Protein AF-A0A4U9V0S9-F1 (afdb_monomer_lite)

Radius of gyration: 15.58 Å; chains: 1; bounding box: 35×16×46 Å

Organism: Serratia fonticola (NCBI:txid47917)

Sequence (68 aa):
MVKRAISLGVCKVNVATELKIAFADAVKSYFSQHPEANDPRKYIVPGKLAMKEVVAEKIRICGSAGML

pLDDT: mean 97.26, std 2.33, range [84.62, 98.75]

Structure (mmCIF, N/CA/C/O backbone):
data_AF-A0A4U9V0S9-F1
#
_entry.id   AF-A0A4U9V0S9-F1
#
loop_
_atom_site.group_PDB
_atom_site.id
_atom_site.type_symbol
_atom_site.label_atom_id
_atom_site.label_alt_id
_atom_site.label_comp_id
_atom_site.label_asym_id
_atom_site.label_entity_id
_atom_site.label_seq_id
_atom_site.pdbx_PDB_ins_code
_atom_site.Cartn_x
_atom_site.Cartn_y
_atom_site.Cartn_z
_atom_site.occupancy
_atom_site.B_iso_or_equiv
_atom_site.auth_seq_id
_atom_si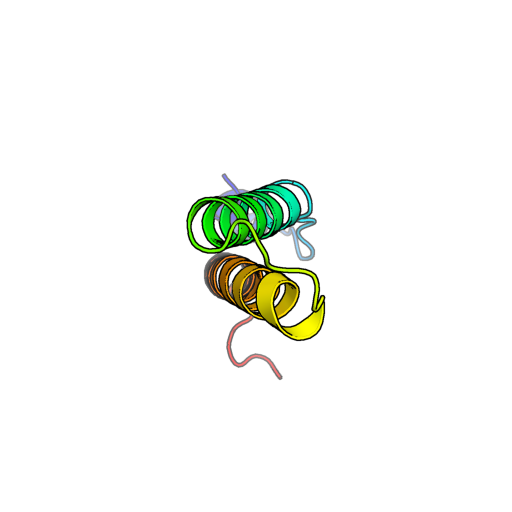te.auth_comp_id
_atom_site.auth_asym_id
_atom_site.auth_atom_id
_atom_site.pdbx_PDB_model_num
ATOM 1 N N . MET A 1 1 ? 1.716 -0.844 19.472 1.00 85.62 1 MET A N 1
ATOM 2 C CA . MET A 1 1 ? 1.176 0.508 19.764 1.00 85.62 1 MET A CA 1
ATOM 3 C C . MET A 1 1 ? -0.210 0.729 19.159 1.00 85.62 1 MET A C 1
ATOM 5 O O . MET A 1 1 ? -1.120 1.016 19.922 1.00 85.62 1 MET A O 1
ATOM 9 N N . VAL A 1 2 ? -0.418 0.514 17.850 1.00 94.12 2 VAL A N 1
ATOM 10 C CA . VAL A 1 2 ? -1.725 0.740 17.181 1.00 94.12 2 VAL A CA 1
ATOM 11 C C . VAL A 1 2 ? -2.892 -0.002 17.851 1.00 94.12 2 VAL A C 1
ATOM 13 O O . VAL A 1 2 ? -3.855 0.636 18.257 1.00 94.12 2 VAL A O 1
ATOM 16 N N . LYS A 1 3 ? -2.777 -1.320 18.079 1.00 95.50 3 LYS A N 1
ATOM 17 C CA . LYS A 1 3 ? -3.827 -2.109 18.762 1.00 95.50 3 LYS A CA 1
ATOM 18 C C . LYS A 1 3 ? -4.188 -1.572 20.156 1.00 95.50 3 LYS A C 1
ATOM 20 O O . LYS A 1 3 ? -5.351 -1.585 20.540 1.00 95.50 3 LYS A O 1
ATOM 25 N N . ARG A 1 4 ? -3.200 -1.058 20.903 1.00 97.56 4 ARG A N 1
ATOM 26 C CA . ARG A 1 4 ? -3.431 -0.444 22.219 1.00 97.56 4 ARG A CA 1
ATOM 27 C C . ARG A 1 4 ? -4.204 0.867 22.085 1.00 97.56 4 ARG A C 1
ATOM 29 O O . ARG A 1 4 ? -5.162 1.055 22.820 1.00 97.56 4 ARG A O 1
ATOM 36 N N . ALA A 1 5 ? -3.834 1.736 21.146 1.00 97.69 5 ALA A N 1
ATOM 37 C CA . ALA A 1 5 ? -4.562 2.981 20.893 1.00 97.69 5 ALA A CA 1
ATOM 38 C C . ALA A 1 5 ? -6.025 2.724 20.483 1.00 97.69 5 ALA A C 1
ATOM 40 O O . ALA A 1 5 ? -6.926 3.399 20.970 1.00 97.69 5 ALA A O 1
ATOM 41 N N . ILE A 1 6 ? -6.270 1.692 19.668 1.00 97.44 6 ILE A N 1
ATOM 42 C CA . ILE A 1 6 ? -7.629 1.256 19.311 1.00 97.44 6 ILE A CA 1
ATOM 43 C C . ILE A 1 6 ? -8.397 0.806 20.558 1.00 97.44 6 ILE A C 1
ATOM 45 O O . ILE A 1 6 ? -9.506 1.276 20.785 1.00 97.44 6 ILE A O 1
ATOM 49 N N . SER A 1 7 ? -7.786 -0.006 21.434 1.00 97.25 7 SER A N 1
ATOM 50 C CA . SER A 1 7 ? -8.425 -0.406 22.703 1.00 97.25 7 SER A CA 1
ATOM 51 C C . SER A 1 7 ? -8.712 0.762 23.662 1.00 97.25 7 SER A C 1
ATOM 53 O O . SER A 1 7 ? -9.424 0.578 24.640 1.00 97.25 7 SER A O 1
ATOM 55 N N . LEU A 1 8 ? -8.149 1.947 23.397 1.00 98.19 8 LEU A N 1
ATOM 56 C CA . LEU A 1 8 ? -8.366 3.181 24.156 1.00 98.19 8 LEU A CA 1
ATOM 57 C C . LEU A 1 8 ? -9.310 4.171 23.443 1.00 98.19 8 LEU A C 1
ATOM 59 O O . LEU A 1 8 ? -9.452 5.298 23.906 1.00 98.19 8 LEU A O 1
ATOM 63 N N . GLY A 1 9 ? -9.955 3.774 22.337 1.00 97.31 9 GLY A N 1
ATOM 64 C CA . GLY A 1 9 ? -11.002 4.563 21.674 1.00 97.31 9 GLY A CA 1
ATOM 65 C C . GLY A 1 9 ? -10.624 5.192 20.329 1.00 97.31 9 GLY A C 1
ATOM 66 O O . GLY A 1 9 ? -11.410 5.957 19.776 1.00 97.31 9 GLY A O 1
ATOM 67 N N . VAL A 1 10 ? -9.449 4.895 19.762 1.00 98.12 10 VAL A N 1
ATOM 68 C CA . VAL A 1 10 ? -9.127 5.342 18.394 1.00 98.12 10 VAL A CA 1
ATOM 69 C C . VAL A 1 10 ? -9.949 4.560 17.366 1.00 98.12 10 VAL A C 1
ATOM 71 O O . VAL A 1 10 ? -9.770 3.354 17.222 1.00 98.12 10 VAL A O 1
ATOM 74 N N . CYS A 1 11 ? -10.769 5.271 16.584 1.00 97.19 11 CYS A N 1
ATOM 75 C CA . CYS A 1 11 ? -11.627 4.683 15.541 1.00 97.19 11 CYS A CA 1
ATOM 76 C C . CYS A 1 11 ? -11.146 4.938 14.098 1.00 97.19 11 CYS A C 1
ATOM 78 O O . CYS A 1 11 ? -11.708 4.388 13.155 1.00 97.19 11 CYS A O 1
ATOM 80 N N . LYS A 1 12 ? -10.117 5.775 13.893 1.00 97.62 12 LYS A N 1
ATOM 81 C CA . LYS A 1 12 ? -9.558 6.093 12.567 1.00 97.62 12 LYS A CA 1
ATOM 82 C C . LYS A 1 12 ? -8.035 6.153 12.629 1.00 97.62 12 LYS A C 1
ATOM 84 O O . LYS A 1 12 ? -7.475 6.971 13.353 1.00 97.62 12 LYS A O 1
ATOM 89 N N . VAL A 1 13 ? -7.366 5.326 11.826 1.00 97.50 13 VAL A N 1
ATOM 90 C CA . VAL A 1 13 ? -5.899 5.286 11.726 1.00 97.50 13 VAL A CA 1
ATOM 91 C C . VAL A 1 13 ? -5.469 5.815 10.359 1.00 97.50 13 VAL A C 1
ATOM 93 O O . VAL A 1 13 ? -5.934 5.337 9.326 1.00 97.50 13 VAL A O 1
ATOM 96 N N . ASN A 1 14 ? -4.585 6.814 10.339 1.00 97.88 14 ASN A N 1
ATOM 97 C CA . ASN A 1 14 ? -4.027 7.368 9.105 1.00 97.88 14 ASN A CA 1
ATOM 98 C C . ASN A 1 14 ? -2.745 6.615 8.733 1.00 97.88 14 ASN A C 1
ATOM 100 O O . ASN A 1 14 ? -1.822 6.538 9.541 1.00 97.88 14 ASN A O 1
ATOM 104 N N . VAL A 1 15 ? -2.665 6.103 7.503 1.00 97.44 15 VAL A N 1
ATOM 105 C CA . VAL A 1 15 ? -1.484 5.398 6.982 1.00 97.44 15 VAL A CA 1
ATOM 106 C C . VAL A 1 15 ? -1.141 5.975 5.612 1.00 97.44 15 VAL A C 1
ATOM 108 O O . VAL A 1 15 ? -1.991 6.004 4.728 1.00 97.44 15 VAL A O 1
ATOM 111 N N . ALA A 1 16 ? 0.093 6.454 5.436 1.00 97.50 16 ALA A N 1
ATOM 112 C CA . ALA A 1 16 ? 0.543 7.068 4.181 1.00 97.50 16 ALA A CA 1
ATOM 113 C C . ALA A 1 16 ? 1.971 6.660 3.800 1.00 97.50 16 ALA A C 1
ATOM 115 O O . ALA A 1 16 ? 2.231 6.308 2.653 1.00 97.50 16 ALA A O 1
ATOM 116 N N . THR A 1 17 ? 2.907 6.696 4.750 1.00 98.00 17 THR A N 1
ATOM 117 C CA . THR A 1 17 ? 4.328 6.434 4.473 1.00 98.00 17 THR A CA 1
ATOM 118 C C . THR A 1 17 ? 4.576 5.009 3.987 1.00 98.00 17 THR A C 1
ATOM 120 O O . THR A 1 17 ? 5.184 4.837 2.937 1.00 98.00 17 THR A O 1
ATOM 123 N N . GLU A 1 18 ? 4.041 4.000 4.679 1.00 97.38 18 GLU A N 1
ATOM 124 C CA . GLU A 1 18 ? 4.220 2.589 4.295 1.00 97.38 18 GLU A CA 1
ATOM 125 C C . GLU A 1 18 ? 3.642 2.276 2.907 1.00 97.38 18 GLU A C 1
ATOM 127 O O . GLU A 1 18 ? 4.225 1.507 2.151 1.00 97.38 18 GLU A O 1
ATOM 132 N N . LEU A 1 19 ? 2.536 2.931 2.536 1.00 98.31 19 LEU A N 1
ATOM 133 C CA . LEU A 1 19 ? 1.933 2.786 1.211 1.00 98.31 19 LEU A CA 1
ATOM 134 C C . LEU A 1 19 ? 2.867 3.301 0.109 1.00 98.31 19 LEU A C 1
ATOM 136 O O . LEU A 1 19 ? 3.055 2.633 -0.905 1.00 98.31 19 LEU A O 1
ATOM 140 N N . LYS A 1 20 ? 3.475 4.475 0.321 1.00 98.12 20 LYS A N 1
ATOM 141 C CA . LYS A 1 20 ? 4.426 5.064 -0.632 1.00 98.12 20 LYS A CA 1
ATOM 142 C C . LYS A 1 20 ? 5.681 4.209 -0.781 1.00 98.12 20 LYS A C 1
ATOM 144 O O . LYS A 1 20 ? 6.135 4.026 -1.904 1.00 98.12 20 LYS A O 1
ATOM 149 N N . ILE A 1 21 ? 6.210 3.690 0.329 1.00 98.50 21 ILE A N 1
ATOM 150 C CA . ILE A 1 21 ? 7.397 2.824 0.332 1.00 98.50 21 ILE A CA 1
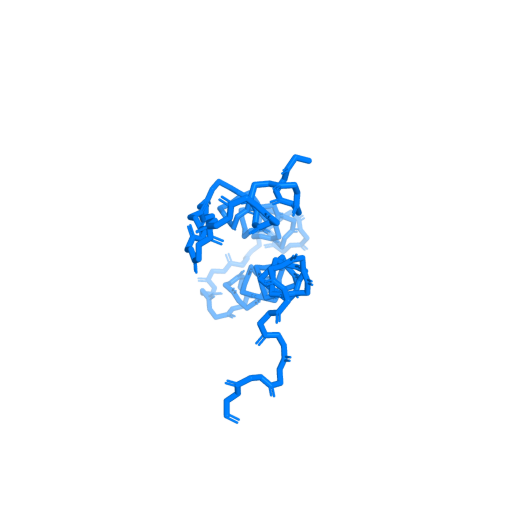ATOM 151 C C . ILE A 1 21 ? 7.113 1.547 -0.465 1.00 98.50 21 ILE A C 1
ATOM 153 O O . ILE A 1 21 ? 7.795 1.290 -1.451 1.00 98.50 21 ILE A O 1
ATOM 157 N N . ALA A 1 22 ? 6.045 0.816 -0.126 1.00 98.56 22 ALA A N 1
ATOM 158 C CA . ALA A 1 22 ? 5.703 -0.436 -0.803 1.00 98.56 22 ALA A CA 1
ATOM 159 C C . ALA A 1 22 ? 5.475 -0.252 -2.313 1.00 98.56 22 ALA A C 1
ATOM 161 O O . ALA A 1 22 ? 5.926 -1.067 -3.118 1.00 98.56 22 ALA A O 1
ATOM 162 N N . PHE A 1 23 ? 4.810 0.837 -2.710 1.00 98.69 23 PHE A N 1
ATOM 163 C CA . PHE A 1 23 ? 4.625 1.161 -4.122 1.00 98.69 23 PHE A CA 1
ATOM 164 C C . PHE A 1 23 ? 5.958 1.442 -4.822 1.00 98.69 23 PHE A C 1
ATOM 166 O O . PHE A 1 23 ? 6.238 0.868 -5.874 1.00 98.69 23 PHE A O 1
ATOM 173 N N . ALA A 1 24 ? 6.768 2.335 -4.248 1.00 98.50 24 ALA A N 1
ATOM 174 C CA . ALA A 1 24 ? 8.018 2.782 -4.849 1.00 98.50 24 ALA A CA 1
ATOM 175 C C . ALA A 1 24 ? 9.029 1.637 -4.979 1.00 98.50 24 ALA A C 1
ATOM 177 O O . ALA A 1 24 ? 9.655 1.511 -6.029 1.00 98.50 24 ALA A O 1
ATOM 178 N N . ASP A 1 25 ? 9.143 0.774 -3.969 1.00 98.75 25 ASP A N 1
ATOM 179 C CA . ASP A 1 25 ? 10.057 -0.370 -3.991 1.00 98.75 25 ASP A CA 1
ATOM 180 C C . ASP A 1 25 ? 9.672 -1.382 -5.076 1.00 98.75 25 ASP A C 1
ATOM 182 O O . ASP A 1 25 ? 10.531 -1.852 -5.827 1.00 98.75 25 ASP A O 1
ATOM 186 N N . ALA A 1 26 ? 8.375 -1.666 -5.230 1.00 98.50 26 ALA A N 1
ATOM 187 C CA . ALA A 1 26 ? 7.884 -2.556 -6.278 1.00 98.50 26 ALA A CA 1
ATOM 188 C C . ALA A 1 26 ? 8.099 -1.972 -7.685 1.00 98.50 26 ALA A C 1
ATOM 190 O O . ALA A 1 26 ? 8.540 -2.685 -8.587 1.00 98.50 26 ALA A O 1
ATOM 191 N N . VAL A 1 27 ? 7.849 -0.671 -7.871 1.00 98.44 27 VAL A N 1
ATOM 192 C CA . VAL A 1 27 ? 8.121 0.027 -9.139 1.00 98.44 27 VAL A CA 1
ATOM 193 C C . VAL A 1 27 ? 9.619 0.028 -9.450 1.00 98.44 27 VAL A C 1
ATOM 195 O O . VAL A 1 27 ? 10.014 -0.289 -10.571 1.00 98.44 27 VAL A O 1
ATOM 198 N N . LYS A 1 28 ? 10.466 0.331 -8.461 1.00 98.38 28 LYS A N 1
ATOM 199 C CA . LYS A 1 28 ? 11.926 0.323 -8.606 1.00 98.38 28 LYS A CA 1
ATOM 200 C C . LYS A 1 28 ? 12.431 -1.060 -9.012 1.00 98.38 28 LYS A C 1
ATOM 202 O O . LYS A 1 28 ? 13.192 -1.167 -9.968 1.00 98.38 28 LYS A O 1
ATOM 207 N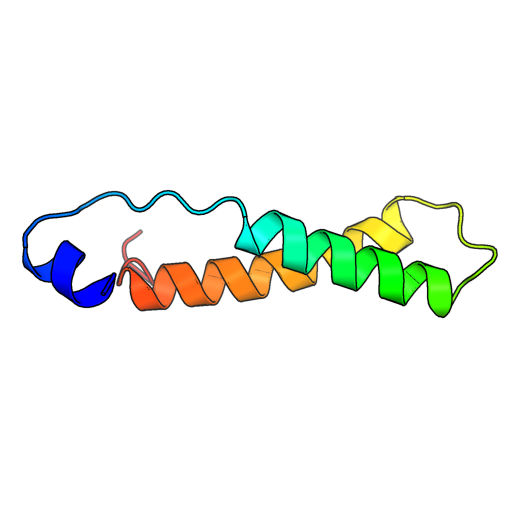 N . SER A 1 29 ? 11.965 -2.109 -8.334 1.00 98.44 29 SER A N 1
ATOM 208 C CA . SER A 1 29 ? 12.304 -3.498 -8.658 1.00 98.44 29 SER A CA 1
ATOM 209 C C . SER A 1 29 ? 11.874 -3.875 -10.079 1.00 98.44 29 SER A C 1
ATOM 211 O O . SER A 1 29 ? 12.646 -4.489 -10.816 1.00 98.44 29 SER A O 1
ATOM 213 N N . TYR A 1 30 ? 10.683 -3.440 -10.503 1.00 98.50 30 TYR A N 1
ATOM 214 C CA . TYR A 1 30 ? 10.201 -3.673 -11.861 1.00 98.50 30 TYR A CA 1
ATOM 215 C C . TYR A 1 30 ? 11.131 -3.050 -12.913 1.00 98.50 30 TYR A C 1
ATOM 217 O O . TYR A 1 30 ? 11.502 -3.738 -13.863 1.00 98.50 30 TYR A O 1
ATOM 225 N N . PHE A 1 31 ? 11.553 -1.793 -12.730 1.00 98.50 31 PHE A N 1
ATOM 226 C CA . PHE A 1 31 ? 12.489 -1.124 -13.645 1.00 98.50 31 PHE A CA 1
ATOM 227 C C . PHE A 1 31 ? 13.883 -1.754 -13.644 1.00 98.50 31 PHE A C 1
ATOM 229 O O . PHE A 1 31 ? 14.495 -1.865 -14.701 1.00 98.50 31 PHE A O 1
ATOM 236 N N . SER A 1 32 ? 14.381 -2.217 -12.492 1.00 98.25 32 SER A N 1
ATOM 237 C CA . SER A 1 32 ? 15.656 -2.946 -12.437 1.00 98.25 32 SER A CA 1
ATOM 238 C C . SER A 1 32 ? 15.622 -4.254 -13.235 1.00 98.25 32 SER A C 1
ATOM 240 O O . SER A 1 32 ? 16.639 -4.645 -13.797 1.00 98.25 32 SER A O 1
ATOM 242 N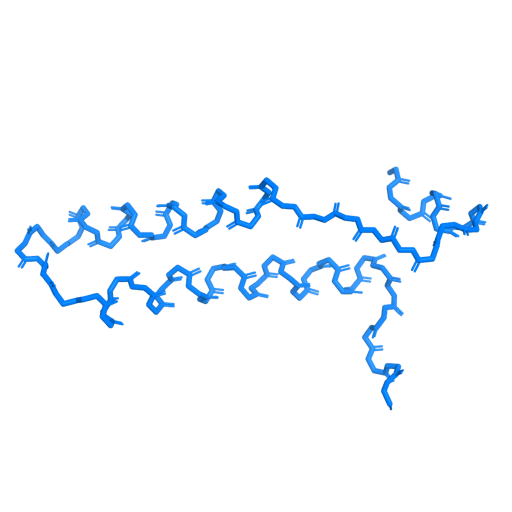 N . GLN A 1 33 ? 14.466 -4.919 -13.301 1.00 98.12 33 GLN A N 1
ATOM 243 C CA . GLN A 1 33 ? 14.276 -6.159 -14.066 1.00 98.12 33 GLN A CA 1
ATOM 244 C C . GLN A 1 33 ? 13.910 -5.911 -15.538 1.00 98.12 33 GLN A C 1
ATOM 246 O O . GLN A 1 33 ? 14.142 -6.773 -16.380 1.00 98.12 33 GLN A O 1
ATOM 251 N N . HIS A 1 34 ? 13.350 -4.740 -15.855 1.00 97.81 34 HIS A N 1
ATOM 252 C CA . HIS A 1 34 ? 12.897 -4.368 -17.196 1.00 97.81 34 HIS A CA 1
ATOM 253 C C . HIS A 1 34 ? 13.412 -2.965 -17.572 1.00 97.81 34 HIS A C 1
ATOM 255 O O . HIS A 1 34 ? 12.627 -2.013 -17.564 1.00 97.81 34 HIS A O 1
ATOM 261 N N . PRO A 1 35 ? 14.705 -2.816 -17.921 1.00 97.38 35 PRO A N 1
ATOM 262 C CA . PRO A 1 35 ? 15.307 -1.506 -18.202 1.00 97.38 35 PRO A CA 1
ATOM 263 C C . PRO A 1 35 ? 14.627 -0.727 -19.339 1.00 97.38 35 PRO A C 1
ATOM 265 O O . PRO A 1 35 ? 14.558 0.495 -19.291 1.00 97.38 35 PRO A O 1
ATOM 268 N N . GLU A 1 36 ? 14.061 -1.435 -20.321 1.00 97.75 36 GLU A N 1
ATOM 269 C CA . GLU A 1 36 ? 13.373 -0.857 -21.490 1.00 97.75 36 GLU A CA 1
ATOM 270 C C . GLU A 1 36 ? 11.882 -0.550 -21.242 1.00 97.75 36 GLU A C 1
ATOM 272 O O . GLU A 1 36 ? 11.130 -0.212 -22.161 1.00 97.75 36 GLU A O 1
ATOM 277 N N . ALA A 1 37 ? 11.386 -0.738 -20.016 1.00 97.31 37 ALA A N 1
ATOM 278 C CA . ALA A 1 37 ? 9.974 -0.549 -19.727 1.00 97.31 37 ALA A CA 1
ATOM 279 C C . ALA A 1 37 ? 9.556 0.925 -19.822 1.00 97.31 37 ALA A C 1
ATOM 281 O O . ALA A 1 37 ? 10.104 1.789 -19.150 1.00 97.31 37 ALA A O 1
ATOM 282 N N . ASN A 1 38 ? 8.498 1.193 -20.586 1.00 96.25 38 ASN A N 1
ATOM 283 C CA . ASN A 1 38 ? 7.907 2.529 -20.725 1.00 96.25 38 ASN A CA 1
ATOM 284 C C . ASN A 1 38 ? 6.379 2.549 -20.537 1.00 96.25 38 ASN A C 1
ATOM 286 O O . ASN A 1 38 ? 5.784 3.619 -20.443 1.00 96.25 38 ASN A O 1
ATOM 290 N N . ASP A 1 39 ? 5.734 1.381 -20.453 1.00 97.69 39 ASP A N 1
ATOM 291 C CA . ASP A 1 39 ? 4.285 1.280 -20.292 1.00 97.69 39 ASP A CA 1
ATOM 292 C C . ASP A 1 39 ? 3.892 1.374 -18.804 1.00 97.69 39 ASP A C 1
ATOM 294 O O . ASP A 1 39 ? 4.151 0.426 -18.046 1.00 97.69 39 ASP A O 1
ATOM 298 N N . PRO A 1 40 ? 3.208 2.453 -18.372 1.00 96.81 40 PRO A N 1
ATOM 299 C CA . PRO A 1 40 ? 2.792 2.644 -16.984 1.00 96.81 40 PRO A CA 1
ATOM 300 C C . PRO A 1 40 ? 1.915 1.533 -16.451 1.00 96.81 40 PRO A C 1
ATOM 302 O O . PRO A 1 40 ? 1.980 1.211 -15.266 1.00 96.81 40 PRO A O 1
ATOM 305 N N . ARG A 1 41 ? 1.124 0.886 -17.303 1.00 97.00 41 ARG A N 1
ATOM 306 C CA . ARG A 1 41 ? 0.252 -0.203 -16.865 1.00 97.00 41 ARG A CA 1
ATOM 307 C C . ARG A 1 41 ? 1.071 -1.377 -16.342 1.00 97.00 41 ARG A C 1
ATOM 309 O O . ARG A 1 41 ? 0.615 -2.057 -15.432 1.00 97.00 41 ARG A O 1
ATOM 316 N N . LYS A 1 42 ? 2.286 -1.585 -16.856 1.00 97.06 42 LYS A N 1
ATOM 317 C CA . LYS A 1 42 ? 3.126 -2.710 -16.448 1.00 97.06 42 LYS A CA 1
ATOM 318 C C . LYS A 1 42 ? 3.847 -2.471 -15.125 1.00 97.06 42 LYS A C 1
ATOM 320 O O . LYS A 1 42 ? 3.896 -3.391 -14.321 1.00 97.06 42 LYS A O 1
ATOM 325 N N . TYR A 1 43 ? 4.343 -1.258 -14.863 1.00 96.69 43 TYR A N 1
ATOM 326 C CA . TYR A 1 43 ? 5.059 -0.961 -13.613 1.00 96.69 43 TYR A CA 1
ATOM 327 C C . TYR A 1 43 ? 4.153 -0.440 -12.485 1.00 96.69 43 TYR A C 1
ATOM 329 O O . TYR A 1 43 ? 4.470 -0.622 -11.313 1.00 96.69 43 TYR A O 1
ATOM 337 N N . ILE A 1 44 ? 2.985 0.139 -12.786 1.00 97.88 44 ILE A N 1
ATOM 338 C CA . ILE A 1 44 ? 2.020 0.561 -11.751 1.00 97.88 44 ILE A CA 1
ATOM 339 C C . ILE A 1 44 ? 1.298 -0.640 -11.132 1.00 97.88 44 ILE A C 1
ATOM 341 O O . ILE A 1 44 ? 1.000 -0.618 -9.938 1.00 97.88 44 ILE A O 1
ATOM 345 N N . VAL A 1 45 ? 0.995 -1.681 -11.915 1.00 98.06 45 VAL A N 1
ATOM 346 C CA . VAL A 1 45 ? 0.328 -2.897 -11.417 1.00 98.06 45 VAL A CA 1
ATOM 347 C C . VAL A 1 45 ? 1.076 -3.546 -10.242 1.00 98.06 45 VAL A C 1
ATOM 349 O O . VAL A 1 45 ? 0.441 -3.715 -9.199 1.00 98.06 45 VAL A O 1
ATOM 352 N N . PRO A 1 46 ? 2.388 -3.852 -10.318 1.00 97.94 46 PRO A N 1
ATOM 353 C CA . PRO A 1 46 ? 3.113 -4.413 -9.180 1.00 97.94 46 PRO A CA 1
ATOM 354 C C . PRO A 1 46 ? 3.149 -3.453 -7.985 1.00 97.94 46 PRO A C 1
ATOM 356 O O . PRO A 1 46 ? 2.967 -3.896 -6.854 1.00 97.94 46 PRO A O 1
ATOM 359 N N . GLY A 1 47 ? 3.263 -2.139 -8.215 1.00 98.25 47 GLY A N 1
ATOM 360 C CA . GLY A 1 47 ? 3.140 -1.136 -7.152 1.00 98.25 47 GLY A CA 1
ATOM 361 C C . GLY A 1 47 ? 1.790 -1.189 -6.427 1.00 98.25 47 GLY A C 1
ATOM 362 O O . GLY A 1 47 ? 1.736 -1.195 -5.196 1.00 98.25 47 GLY A O 1
ATOM 363 N N . LYS A 1 48 ? 0.682 -1.283 -7.173 1.00 98.31 48 LYS A N 1
ATOM 364 C CA . LYS A 1 48 ? -0.670 -1.416 -6.603 1.00 98.31 48 LYS A CA 1
ATOM 365 C C . LYS A 1 48 ? -0.845 -2.719 -5.824 1.00 98.31 48 LYS A C 1
ATOM 367 O O . LYS A 1 48 ? -1.492 -2.703 -4.781 1.00 98.31 48 LYS A O 1
ATOM 372 N N . LEU A 1 49 ? -0.284 -3.825 -6.313 1.00 98.38 49 LEU A N 1
ATOM 373 C CA . LEU A 1 49 ? -0.323 -5.112 -5.614 1.00 98.38 49 LEU A CA 1
ATOM 374 C C . LEU A 1 49 ? 0.443 -5.041 -4.288 1.00 98.38 49 LEU A C 1
ATOM 376 O O . LEU A 1 49 ? -0.107 -5.415 -3.258 1.00 98.38 49 LEU A O 1
ATOM 380 N N . ALA A 1 50 ? 1.646 -4.463 -4.281 1.00 98.44 50 ALA A N 1
ATOM 381 C CA . ALA A 1 50 ? 2.418 -4.269 -3.054 1.00 98.44 50 ALA A CA 1
ATOM 382 C C . ALA A 1 50 ? 1.674 -3.387 -2.034 1.00 98.44 50 ALA A C 1
ATOM 384 O O . ALA A 1 50 ? 1.571 -3.735 -0.858 1.00 98.44 50 ALA A O 1
ATOM 385 N N . MET A 1 51 ? 1.071 -2.279 -2.483 1.00 98.38 51 MET A N 1
ATOM 386 C CA . MET A 1 51 ? 0.216 -1.449 -1.626 1.00 98.38 51 MET A CA 1
ATOM 387 C C . MET A 1 51 ? -0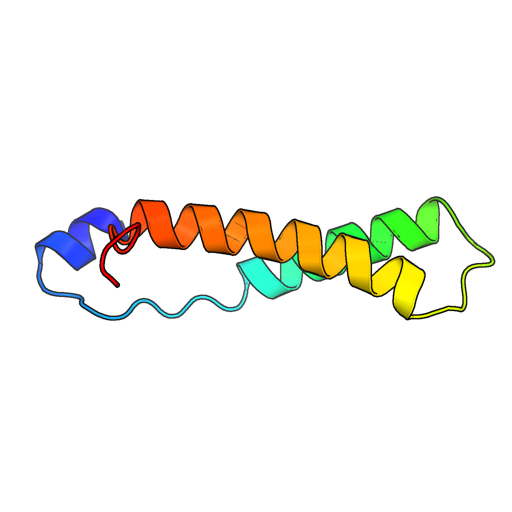.988 -2.214 -1.069 1.00 98.38 51 MET A C 1
ATOM 389 O O . MET A 1 51 ? -1.345 -2.023 0.093 1.00 98.38 51 MET A O 1
ATOM 393 N N . LYS A 1 52 ? -1.631 -3.059 -1.885 1.00 98.50 52 LYS A N 1
ATOM 394 C CA . LYS A 1 52 ? -2.803 -3.845 -1.478 1.00 98.50 52 LYS A CA 1
ATOM 395 C C . LYS A 1 52 ? -2.478 -4.757 -0.296 1.00 98.50 52 LYS A C 1
ATOM 397 O O . LYS A 1 52 ? -3.284 -4.830 0.629 1.00 98.50 52 LYS A O 1
ATOM 402 N N . GLU A 1 53 ? -1.304 -5.383 -0.288 1.00 98.44 53 GLU A N 1
ATOM 403 C CA . GLU A 1 53 ? -0.874 -6.236 0.826 1.00 98.44 53 GLU A CA 1
ATOM 404 C C . GLU A 1 53 ? -0.706 -5.443 2.127 1.00 98.44 53 GLU A C 1
ATOM 406 O O . GLU A 1 53 ? -1.227 -5.850 3.170 1.00 98.44 53 GLU A O 1
ATOM 411 N N . VAL A 1 54 ? -0.091 -4.254 2.055 1.00 98.25 54 VAL A N 1
ATOM 412 C CA . VAL A 1 54 ? 0.020 -3.345 3.210 1.00 98.25 54 VAL A CA 1
ATOM 413 C C . VAL A 1 54 ? -1.367 -2.950 3.716 1.00 98.25 54 VAL A C 1
ATOM 415 O O . VAL A 1 54 ? -1.639 -3.037 4.912 1.00 98.25 54 VAL A O 1
ATOM 418 N N . VAL A 1 55 ? -2.280 -2.555 2.824 1.00 98.44 55 VAL A N 1
ATOM 419 C CA . VAL A 1 55 ? -3.656 -2.190 3.203 1.00 98.44 55 VAL A CA 1
ATOM 420 C C . VAL A 1 55 ? -4.372 -3.361 3.878 1.00 98.44 55 VAL A C 1
ATOM 422 O O . VAL A 1 55 ? -4.987 -3.168 4.927 1.00 98.44 55 VAL A O 1
ATOM 425 N N . ALA A 1 56 ? -4.266 -4.572 3.329 1.00 98.19 56 ALA A N 1
ATOM 426 C CA . ALA A 1 56 ? -4.882 -5.763 3.905 1.00 98.19 56 ALA A CA 1
ATOM 427 C C . ALA A 1 56 ? -4.347 -6.053 5.318 1.00 98.19 56 ALA A C 1
ATOM 429 O O . ALA A 1 56 ? -5.117 -6.392 6.221 1.00 98.19 56 ALA A O 1
ATOM 430 N N . GLU A 1 57 ? -3.047 -5.867 5.546 1.00 97.69 57 GLU A N 1
ATOM 431 C CA . GLU A 1 57 ? -2.450 -5.956 6.878 1.00 97.69 57 GLU A CA 1
ATOM 432 C C . GLU A 1 57 ? -3.009 -4.887 7.827 1.00 97.69 57 GLU A C 1
ATOM 434 O O . GLU A 1 57 ? -3.413 -5.216 8.945 1.00 97.69 57 GLU A O 1
ATOM 439 N N . LYS A 1 58 ? -3.103 -3.623 7.391 1.00 97.69 58 LYS A N 1
ATOM 440 C CA . LYS A 1 58 ? -3.631 -2.541 8.239 1.00 97.69 58 LYS A CA 1
ATOM 441 C C . LYS A 1 58 ? -5.107 -2.734 8.572 1.00 97.69 58 LYS A C 1
ATOM 443 O O . LYS A 1 58 ? -5.482 -2.484 9.715 1.00 97.69 58 LYS A O 1
ATOM 448 N N . ILE A 1 59 ? -5.914 -3.251 7.645 1.00 98.00 59 ILE A N 1
ATOM 449 C CA . ILE A 1 59 ? -7.310 -3.650 7.895 1.00 98.00 59 ILE A CA 1
ATOM 450 C C . ILE A 1 59 ? -7.375 -4.714 8.999 1.00 98.00 59 ILE A C 1
ATOM 452 O O . ILE A 1 59 ? -8.129 -4.557 9.960 1.00 98.00 59 ILE A O 1
ATOM 456 N N . ARG A 1 60 ? -6.541 -5.762 8.920 1.00 97.06 60 ARG A N 1
ATOM 457 C CA . ARG A 1 60 ? -6.469 -6.806 9.960 1.00 97.06 60 ARG A CA 1
ATOM 458 C C . ARG A 1 60 ? -6.025 -6.246 11.312 1.00 97.06 60 ARG A C 1
ATOM 460 O O . ARG A 1 60 ? -6.589 -6.612 12.337 1.00 97.06 60 ARG A O 1
ATOM 467 N N . ILE A 1 61 ? -5.040 -5.346 11.334 1.00 96.31 61 ILE A N 1
ATOM 468 C CA . ILE A 1 61 ? -4.570 -4.692 12.567 1.00 96.31 61 ILE A CA 1
ATOM 469 C C . ILE A 1 61 ? -5.657 -3.802 13.180 1.00 96.31 61 ILE A C 1
ATOM 471 O O . ILE A 1 61 ? -5.776 -3.769 14.405 1.00 96.31 61 ILE A O 1
ATOM 475 N N . CYS A 1 62 ? -6.426 -3.096 12.347 1.00 97.44 62 CYS A N 1
ATOM 476 C CA . CYS A 1 62 ? -7.508 -2.217 12.786 1.00 97.44 62 CYS A CA 1
ATOM 477 C C . CYS A 1 62 ? -8.797 -2.968 13.151 1.00 97.44 62 CYS A C 1
ATOM 479 O O . CYS A 1 62 ? -9.693 -2.361 13.726 1.00 97.44 62 CYS A O 1
ATOM 481 N N . GLY A 1 63 ? -8.899 -4.262 12.832 1.00 96.25 63 GLY A N 1
ATOM 482 C CA . GLY A 1 63 ? -10.085 -5.069 13.121 1.00 96.25 63 GLY A CA 1
ATOM 483 C C . GLY A 1 63 ? -11.299 -4.732 12.251 1.00 96.25 63 GLY A C 1
ATOM 484 O O . GLY A 1 63 ? -12.414 -5.059 12.629 1.00 96.25 63 GLY A O 1
ATOM 485 N N . SER A 1 64 ? -11.107 -4.084 11.097 1.00 96.88 64 SER A N 1
ATOM 486 C CA . SER A 1 64 ? -12.204 -3.672 10.205 1.00 96.88 64 SER A CA 1
ATOM 487 C C . SER A 1 64 ? -12.535 -4.690 9.105 1.00 96.88 64 SER A C 1
ATOM 489 O O . SER A 1 64 ? -13.367 -4.423 8.239 1.00 96.88 64 SER A O 1
ATOM 491 N N . ALA A 1 65 ? -11.885 -5.857 9.104 1.00 97.25 65 ALA A N 1
ATOM 492 C CA . ALA A 1 65 ? -12.163 -6.918 8.139 1.00 97.25 65 ALA A CA 1
ATOM 493 C C . ALA A 1 65 ? -13.577 -7.491 8.341 1.00 97.25 65 ALA A C 1
ATOM 495 O O . ALA A 1 65 ? -13.913 -7.895 9.448 1.00 97.25 65 ALA A O 1
ATOM 496 N N . GLY A 1 66 ? -14.376 -7.565 7.270 1.00 96.19 66 GLY A N 1
ATOM 497 C CA . GLY A 1 66 ? -15.716 -8.171 7.304 1.00 96.19 66 GLY A CA 1
ATOM 498 C C . GLY A 1 66 ? -16.800 -7.334 7.994 1.00 96.19 66 GLY A C 1
ATOM 499 O O . GLY A 1 66 ? -17.849 -7.871 8.314 1.00 96.19 66 GLY A O 1
ATOM 500 N N . MET A 1 67 ? -16.552 -6.041 8.224 1.00 93.12 67 MET A N 1
ATOM 501 C CA . MET A 1 67 ? -17.464 -5.124 8.928 1.00 93.12 67 MET A CA 1
ATOM 502 C C . MET A 1 67 ? -18.318 -4.262 7.973 1.00 93.12 67 MET A C 1
ATOM 504 O O . MET A 1 67 ? -18.703 -3.151 8.339 1.00 93.12 67 MET A O 1
ATOM 508 N N . LEU A 1 68 ? -18.536 -4.735 6.740 1.00 84.62 68 L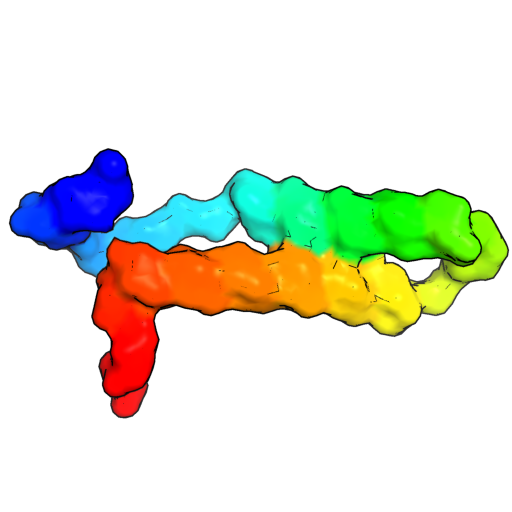EU A N 1
ATOM 509 C CA . LEU A 1 68 ? -19.360 -4.084 5.710 1.00 84.62 68 LEU A CA 1
ATOM 510 C C . LEU A 1 68 ? -20.759 -4.696 5.654 1.00 84.62 68 LEU A C 1
ATOM 512 O O . LEU A 1 68 ? -20.850 -5.931 5.828 1.00 84.62 68 LEU A O 1
#

Foldseek 3Di:
DLLVVVVVPDLDDDDDPQLVVQLVVQLVVQCVVPVPDDDCVRSNVSSVVSSVVVVVVVCVSSVVPPVD

InterPro domains:
  IPR000771 Fructose-bisphosphate aldolase, class-II [PF01116] (2-66)
  IPR013785 Aldolase-type TIM barrel [G3DSA:3.20.20.70] (1-68)

Secondary structure (DSSP, 8-state):
-HHHHHHTT-------HHHHHHHHHHHHHHHHH-TT---HHHHHHHHHHHHHHHHHHHHHHHT-TT--